Protein AF-A0A8I0LA41-F1 (afdb_monomer)

Radius of gyration: 13.64 Å; Cα contacts (8 Å, |Δi|>4): 128; chains: 1; bounding box: 30×24×38 Å

Nearest PDB structures (foldseek):
  4mxn-assembly4_D  TM=9.624E-01  e=3.538E-03  Parabacteroides merdae ATCC 43184
  4mxn-assembly2_B  TM=9.622E-01  e=3.776E-03  Parabacteroides merdae ATCC 43184
  4mxn-assembly3_C  TM=9.634E-01  e=5.233E-03  Parabacteroides merdae ATCC 43184
  5olp-assembly2_B  TM=9.382E-01  e=4.903E-03  Bacteroides thetaiotaomicron VPI-5482
  2pyg-assembly1_A  TM=9.147E-01  e=4.510E-02  unclassified

InterPro domains:
  IPR011050 Pectin lyase fold/virulence factor [SSF51126] (1-67)
  IPR012334 Pectin lyase fold [G3DSA:2.160.2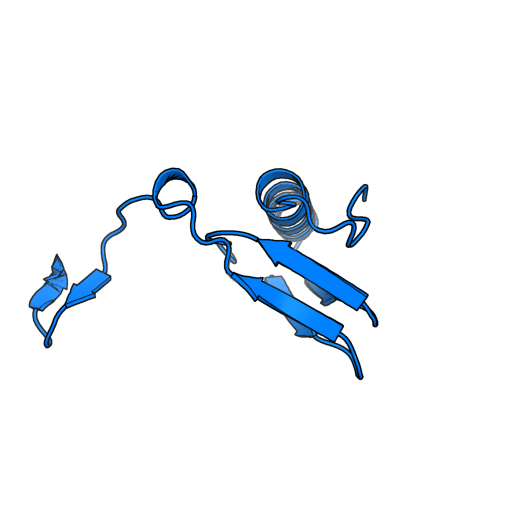0.10] (1-78)

pLDDT: mean 95.49, std 4.51, range [69.5, 98.25]

Secondary structure (DSSP, 8-state):
-----SSSB-HHHHHHHHHHHHHTT-EEEEE-SEEEEES-----TTEEEEE-TTEEEEE-S-GGGS---S-EETTEE-

Mean predicted aligned error: 3.13 Å

Structure (mmCIF, N/CA/C/O backbone):
data_AF-A0A8I0LA41-F1
#
_entry.id   AF-A0A8I0LA41-F1
#
loop_
_atom_site.group_PDB
_atom_site.id
_atom_site.type_symbol
_atom_site.label_atom_id
_atom_site.label_alt_id
_atom_site.label_comp_id
_atom_site.label_asym_id
_atom_site.label_entity_id
_atom_site.label_seq_id
_atom_site.pdbx_PDB_ins_code
_atom_site.Cartn_x
_atom_site.Cartn_y
_atom_site.Cartn_z
_atom_site.occupancy
_atom_site.B_iso_or_equiv
_atom_site.auth_seq_id
_atom_site.auth_comp_id
_atom_site.auth_asym_id
_atom_site.auth_atom_id
_atom_site.pdbx_PDB_model_num
ATOM 1 N N . TYR A 1 1 ? -2.471 -3.040 13.003 1.00 81.06 1 TYR A N 1
ATOM 2 C CA . TYR A 1 1 ? -2.472 -3.987 11.870 1.00 81.06 1 TYR A CA 1
ATOM 3 C C . TYR A 1 1 ? -1.089 -4.451 11.375 1.00 81.06 1 TYR A C 1
ATOM 5 O O . TYR A 1 1 ? -1.050 -5.339 10.5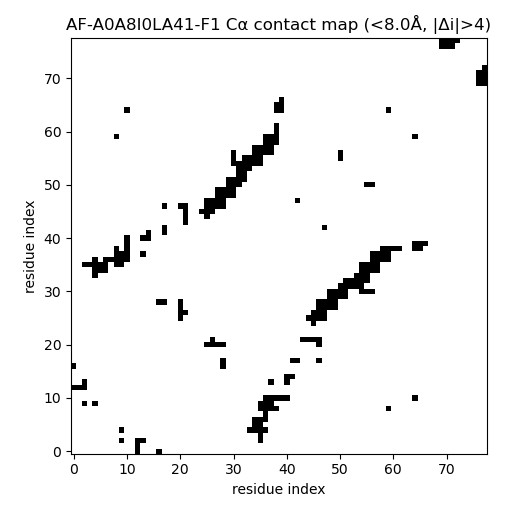30 1.00 81.06 1 TYR A O 1
ATOM 13 N N . GLY A 1 2 ? 0.038 -3.956 11.917 1.00 84.94 2 GLY A N 1
ATOM 14 C CA . GLY A 1 2 ? 1.375 -4.539 11.672 1.00 84.94 2 GLY A CA 1
ATOM 15 C C . GLY A 1 2 ? 2.271 -3.793 10.677 1.00 84.94 2 GLY A C 1
ATOM 16 O O . GLY A 1 2 ? 3.437 -4.147 10.568 1.00 84.94 2 GLY A O 1
ATOM 17 N N . VAL A 1 3 ? 1.742 -2.758 10.020 1.00 92.81 3 VAL A N 1
ATOM 18 C CA . VAL A 1 3 ? 2.471 -1.821 9.149 1.00 92.81 3 VAL A CA 1
ATOM 19 C C . VAL A 1 3 ? 3.287 -0.848 10.013 1.00 92.81 3 VAL A C 1
ATOM 21 O O . VAL A 1 3 ? 2.772 -0.348 11.017 1.00 92.81 3 VAL A O 1
ATOM 24 N N . LYS A 1 4 ? 4.552 -0.614 9.662 1.00 91.81 4 LYS A N 1
ATOM 25 C CA . LYS A 1 4 ? 5.564 0.083 10.467 1.00 91.81 4 LYS A CA 1
ATOM 26 C C . LYS A 1 4 ? 6.271 1.219 9.731 1.00 91.81 4 LYS A C 1
ATOM 28 O O . LYS A 1 4 ? 6.805 2.084 10.415 1.00 91.81 4 LYS A O 1
ATOM 33 N N . GLY A 1 5 ? 6.310 1.221 8.399 1.00 92.56 5 GLY A N 1
ATOM 34 C CA . GLY A 1 5 ? 7.059 2.215 7.629 1.00 92.56 5 GLY A CA 1
ATOM 35 C C . GLY A 1 5 ? 8.567 2.163 7.895 1.00 92.56 5 GLY A C 1
ATOM 36 O O . GLY A 1 5 ? 9.192 3.162 8.239 1.00 92.56 5 GLY A O 1
ATOM 37 N N . ASN A 1 6 ? 9.156 0.968 7.822 1.00 91.94 6 ASN A N 1
ATOM 38 C CA . ASN A 1 6 ? 10.553 0.704 8.193 1.00 91.94 6 ASN A CA 1
ATOM 39 C C . ASN A 1 6 ? 11.493 0.530 6.984 1.00 91.94 6 ASN A C 1
ATOM 41 O O . ASN A 1 6 ? 12.588 -0.011 7.137 1.00 91.94 6 ASN A O 1
ATOM 45 N N . GLY A 1 7 ? 11.056 0.939 5.790 1.00 92.56 7 GLY A N 1
ATOM 46 C CA . GLY A 1 7 ? 11.814 0.796 4.543 1.00 92.56 7 GLY A CA 1
ATOM 47 C C . GLY A 1 7 ? 11.783 -0.603 3.917 1.00 92.56 7 GLY A C 1
ATOM 48 O O . GLY A 1 7 ? 12.378 -0.794 2.861 1.00 92.56 7 GLY A O 1
ATOM 49 N N . TYR A 1 8 ? 11.084 -1.568 4.521 1.00 95.44 8 TYR A N 1
ATOM 50 C CA . TYR A 1 8 ? 10.814 -2.874 3.914 1.00 95.44 8 TYR A CA 1
ATOM 51 C C . TYR A 1 8 ? 9.427 -2.889 3.279 1.00 95.44 8 TYR A C 1
ATOM 53 O O . TYR A 1 8 ? 8.551 -2.130 3.685 1.00 95.44 8 TYR A O 1
ATOM 61 N N . SER A 1 9 ? 9.233 -3.770 2.297 1.00 97.00 9 SER A N 1
ATOM 62 C CA . SER A 1 9 ? 7.931 -3.964 1.661 1.00 97.00 9 SER A CA 1
ATOM 63 C C . SER A 1 9 ? 6.872 -4.383 2.683 1.00 97.00 9 SER A C 1
ATOM 65 O O . SER A 1 9 ? 7.053 -5.333 3.448 1.00 97.00 9 SER A O 1
ATOM 67 N N . GLU A 1 10 ? 5.747 -3.675 2.674 1.00 97.50 10 GLU A N 1
ATOM 68 C CA . GLU A 1 10 ? 4.590 -3.925 3.531 1.00 97.50 10 GLU A CA 1
ATOM 69 C C . GLU A 1 10 ? 3.359 -4.355 2.722 1.00 97.50 10 GLU A C 1
ATOM 71 O O . GLU A 1 10 ? 2.259 -4.438 3.273 1.00 97.50 10 GLU A O 1
ATOM 76 N N . THR A 1 11 ? 3.547 -4.686 1.438 1.00 98.06 11 THR A N 1
ATOM 77 C CA . THR A 1 11 ? 2.505 -5.036 0.456 1.00 98.06 11 THR A CA 1
ATOM 78 C C . THR A 1 11 ? 1.533 -6.083 0.989 1.00 98.06 11 THR A C 1
ATOM 80 O O . THR A 1 11 ? 0.325 -5.856 1.032 1.00 98.06 11 THR A O 1
ATOM 83 N N . ALA A 1 12 ? 2.049 -7.215 1.480 1.00 97.56 12 ALA A N 1
ATOM 84 C CA . ALA A 1 12 ? 1.219 -8.306 1.993 1.00 97.56 12 ALA A CA 1
ATOM 85 C C . ALA A 1 12 ? 0.395 -7.885 3.222 1.00 97.56 12 ALA A C 1
ATOM 87 O O . ALA A 1 12 ? -0.777 -8.245 3.360 1.00 97.56 12 ALA A O 1
ATOM 88 N N . THR A 1 13 ? 0.994 -7.093 4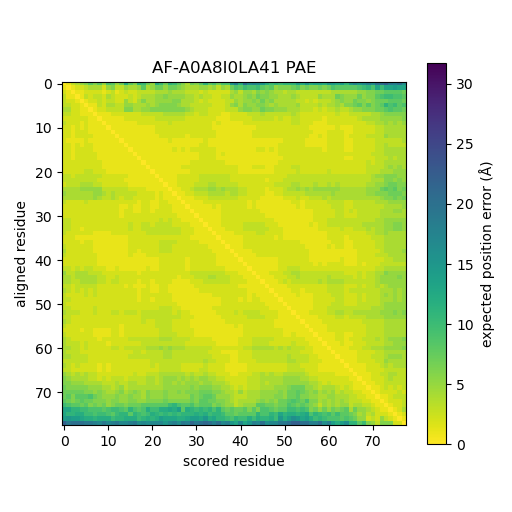.113 1.00 97.88 13 THR A N 1
ATOM 89 C CA . THR A 1 13 ? 0.323 -6.607 5.321 1.00 97.88 13 THR A CA 1
ATOM 90 C C . THR A 1 13 ? -0.764 -5.595 4.967 1.00 97.88 13 THR A C 1
ATOM 92 O O . THR A 1 13 ? -1.870 -5.696 5.495 1.00 97.88 13 THR A O 1
ATOM 95 N N . LEU A 1 14 ? -0.484 -4.662 4.054 1.00 97.81 14 LEU A N 1
ATOM 96 C CA . LEU A 1 14 ? -1.446 -3.676 3.560 1.00 97.81 14 LEU A CA 1
ATOM 97 C C . LEU A 1 14 ? -2.609 -4.344 2.819 1.00 97.81 14 LEU A C 1
ATOM 99 O O . LEU A 1 14 ? -3.766 -4.045 3.112 1.00 97.81 14 LEU A O 1
ATOM 103 N N . GLN A 1 15 ? -2.333 -5.315 1.945 1.00 98.25 15 GLN A N 1
ATOM 104 C CA . GLN A 1 15 ? -3.384 -6.058 1.251 1.00 98.25 15 GLN A CA 1
ATOM 105 C C . GLN A 1 15 ? -4.274 -6.837 2.227 1.00 98.25 15 GLN A C 1
ATOM 107 O O . GLN A 1 15 ? -5.493 -6.866 2.063 1.00 98.25 15 GLN A O 1
ATOM 112 N N . ARG A 1 16 ? -3.699 -7.423 3.286 1.00 98.00 16 ARG A N 1
ATOM 113 C CA . ARG A 1 16 ? -4.483 -8.092 4.334 1.00 98.00 16 ARG A CA 1
ATOM 114 C C . ARG A 1 16 ? -5.451 -7.130 5.028 1.00 98.00 16 ARG A C 1
ATOM 116 O O . ARG A 1 16 ? -6.588 -7.514 5.275 1.00 98.00 16 ARG A O 1
ATOM 123 N N . ILE A 1 17 ? -5.026 -5.895 5.297 1.00 97.56 17 ILE A N 1
ATOM 124 C CA . ILE A 1 17 ? -5.876 -4.859 5.907 1.00 97.56 17 ILE A CA 1
ATOM 125 C C . ILE A 1 17 ? -7.021 -4.467 4.969 1.00 97.56 17 ILE A C 1
ATOM 127 O O . ILE A 1 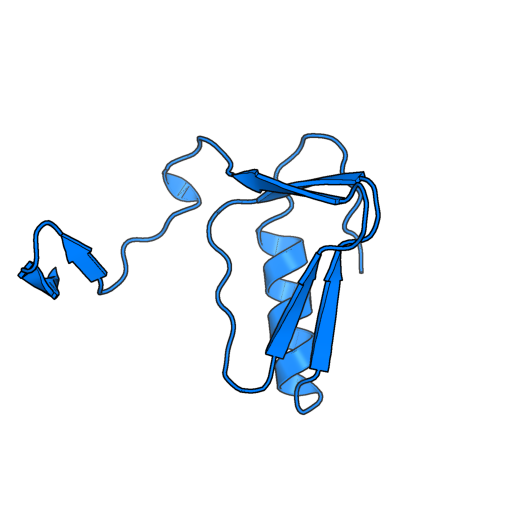17 ? -8.160 -4.353 5.412 1.00 97.56 17 ILE A O 1
ATOM 131 N N . ILE A 1 18 ? -6.737 -4.294 3.675 1.00 98.12 18 ILE A N 1
ATOM 132 C CA . ILE A 1 18 ? -7.760 -3.992 2.662 1.00 98.12 18 ILE A CA 1
ATOM 133 C C . ILE A 1 18 ? -8.803 -5.118 2.597 1.00 98.12 18 ILE A C 1
ATOM 135 O O . ILE A 1 18 ? -10.009 -4.861 2.599 1.00 98.12 18 ILE A O 1
ATOM 139 N N . ASN A 1 19 ? -8.344 -6.371 2.598 1.00 97.25 19 ASN A N 1
ATOM 140 C CA . ASN A 1 19 ? -9.217 -7.543 2.579 1.00 97.25 19 ASN A CA 1
ATOM 141 C C . ASN A 1 19 ? -10.058 -7.657 3.864 1.00 97.25 19 ASN A C 1
ATOM 143 O O . ASN A 1 19 ? -11.218 -8.058 3.820 1.00 97.25 19 ASN A O 1
ATOM 147 N N . GLU A 1 20 ? -9.498 -7.291 5.015 1.00 97.06 20 GLU A N 1
ATOM 148 C CA . GLU A 1 20 ? -10.235 -7.249 6.278 1.00 97.06 20 GLU A CA 1
ATOM 149 C C . GLU A 1 20 ? -11.310 -6.151 6.262 1.00 97.06 20 GLU A C 1
ATOM 151 O O . GLU A 1 20 ? -12.446 -6.398 6.662 1.00 97.06 20 GLU A O 1
ATOM 156 N N . ALA A 1 21 ? -10.997 -4.968 5.723 1.00 96.88 21 ALA A N 1
ATOM 157 C CA . ALA A 1 21 ? -11.964 -3.882 5.590 1.00 96.88 21 ALA A CA 1
ATOM 158 C C . ALA A 1 21 ? -13.162 -4.283 4.719 1.00 96.88 21 ALA A C 1
ATOM 160 O O . ALA A 1 21 ? -14.301 -4.061 5.121 1.00 96.88 21 ALA A O 1
ATOM 161 N N . 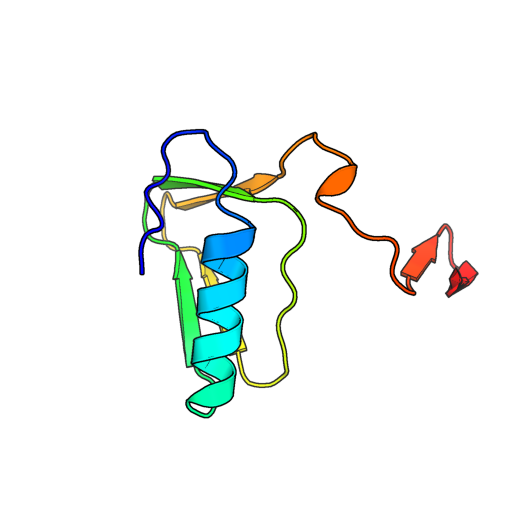VAL A 1 22 ? -12.940 -4.934 3.569 1.00 96.81 22 VAL A N 1
ATOM 162 C CA . VAL A 1 22 ? -14.066 -5.384 2.731 1.00 96.81 22 VAL A CA 1
ATOM 163 C C . VAL A 1 22 ? -14.894 -6.473 3.412 1.00 96.81 22 VAL A C 1
ATOM 165 O O . VAL A 1 22 ? -16.120 -6.440 3.333 1.00 96.81 22 VAL A O 1
ATOM 168 N N . HIS A 1 23 ? -14.250 -7.401 4.129 1.00 96.56 23 HIS A N 1
ATOM 169 C CA . HIS A 1 23 ? -14.955 -8.447 4.872 1.00 96.56 23 HIS A CA 1
ATOM 170 C C . HIS A 1 23 ? -15.847 -7.860 5.977 1.00 96.56 23 HIS A C 1
ATOM 172 O O . HIS A 1 23 ? -16.923 -8.386 6.248 1.00 96.56 23 HIS A O 1
ATOM 178 N N . ASN A 1 24 ? -15.445 -6.720 6.540 1.00 96.56 24 ASN A N 1
ATOM 179 C CA . ASN A 1 24 ? -16.187 -5.994 7.567 1.00 96.56 24 ASN A CA 1
ATOM 180 C C . ASN A 1 24 ? -17.230 -5.001 7.007 1.00 96.56 24 ASN A C 1
ATOM 182 O O . ASN A 1 24 ? -17.761 -4.188 7.761 1.00 96.56 24 ASN A O 1
ATOM 186 N N . GLY A 1 25 ? -17.554 -5.065 5.709 1.00 95.81 25 GLY A N 1
ATOM 187 C CA . GLY A 1 25 ? -18.579 -4.220 5.080 1.00 95.81 25 GLY A CA 1
ATOM 188 C C . GLY A 1 25 ? -18.050 -2.945 4.418 1.00 95.81 25 GLY A C 1
ATOM 189 O O . GLY A 1 25 ? -18.843 -2.090 4.025 1.00 95.81 25 GLY A O 1
ATOM 190 N N . GLY A 1 26 ? -16.732 -2.826 4.261 1.00 96.50 26 GLY A N 1
ATOM 191 C CA . GLY A 1 26 ? -16.065 -1.676 3.660 1.00 96.50 26 GLY A CA 1
ATOM 192 C C . GLY A 1 26 ? -15.462 -0.726 4.694 1.00 96.50 26 GLY A C 1
ATOM 193 O O . GLY A 1 26 ? -15.388 -1.019 5.886 1.00 96.50 26 GLY A O 1
ATOM 194 N N . GLY A 1 27 ? -14.998 0.428 4.225 1.00 97.12 27 GLY A N 1
ATOM 195 C CA . GLY A 1 27 ? -14.422 1.471 5.069 1.00 97.12 27 GLY A CA 1
ATOM 196 C C . GLY A 1 27 ? -13.234 2.167 4.424 1.00 97.12 27 GLY A C 1
ATOM 197 O O . GLY A 1 27 ? -12.957 2.002 3.242 1.00 97.12 27 GLY A O 1
ATOM 198 N N . THR A 1 28 ? -12.509 2.953 5.212 1.00 97.69 28 THR A N 1
ATOM 199 C CA . THR A 1 28 ? -11.370 3.731 4.719 1.00 97.69 28 THR A CA 1
ATOM 200 C C . THR A 1 28 ? -10.076 3.242 5.354 1.00 97.69 28 THR A C 1
ATOM 202 O O . THR A 1 28 ?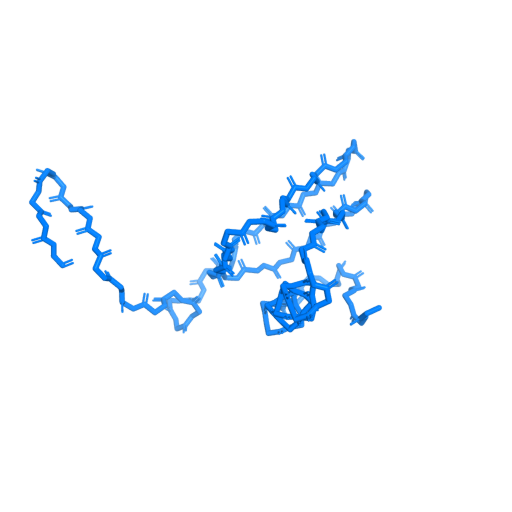 -9.913 3.296 6.573 1.00 97.69 28 THR A O 1
ATOM 205 N N . ILE A 1 29 ? -9.129 2.809 4.526 1.00 97.50 29 ILE A N 1
ATOM 206 C CA . ILE A 1 29 ? -7.755 2.533 4.936 1.00 97.50 29 ILE A CA 1
ATOM 207 C C . ILE A 1 29 ? -7.026 3.862 5.080 1.0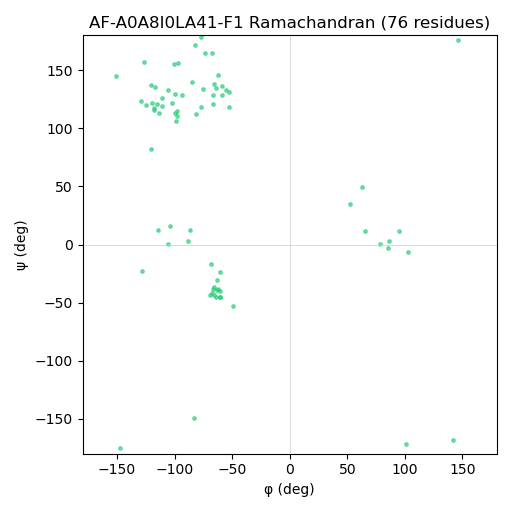0 97.50 29 ILE A C 1
ATOM 209 O O . ILE A 1 29 ? -6.889 4.614 4.117 1.00 97.50 29 ILE A O 1
ATOM 213 N N . VAL A 1 30 ? -6.558 4.156 6.289 1.00 97.50 30 VAL A N 1
ATOM 214 C CA . VAL A 1 30 ? -5.850 5.399 6.599 1.00 97.50 30 VAL A CA 1
ATOM 215 C C . VAL A 1 30 ? -4.353 5.126 6.680 1.00 97.50 30 VAL A C 1
ATOM 217 O O . VAL A 1 30 ? -3.917 4.319 7.500 1.00 97.50 30 VAL A O 1
ATOM 220 N N . ILE A 1 31 ? -3.574 5.820 5.851 1.00 97.31 31 ILE A N 1
ATOM 221 C CA . ILE A 1 31 ? -2.111 5.846 5.914 1.00 97.31 31 ILE A CA 1
ATOM 222 C C . ILE A 1 31 ? -1.704 7.132 6.650 1.00 97.31 31 ILE A C 1
ATOM 224 O O . ILE A 1 31 ? -1.860 8.219 6.080 1.00 97.31 31 ILE A O 1
ATOM 228 N N . PRO A 1 32 ? -1.243 7.042 7.912 1.00 97.06 32 PRO A N 1
ATOM 229 C CA . PRO A 1 32 ? -0.844 8.206 8.696 1.00 97.06 32 PRO A CA 1
ATOM 230 C C . PRO A 1 32 ? 0.538 8.716 8.261 1.00 97.06 32 PRO A C 1
ATOM 232 O O . PRO A 1 32 ? 1.169 8.151 7.371 1.00 97.06 32 PRO A O 1
ATOM 235 N N . ALA A 1 33 ? 1.019 9.796 8.879 1.00 97.38 33 ALA A N 1
ATOM 236 C CA . ALA A 1 33 ? 2.348 10.342 8.598 1.00 97.38 33 ALA A CA 1
ATOM 237 C C . ALA A 1 33 ? 3.456 9.275 8.723 1.00 97.38 33 ALA A C 1
ATOM 239 O O . ALA A 1 33 ? 3.528 8.566 9.726 1.00 97.38 33 ALA A O 1
ATOM 240 N N . GLY A 1 34 ? 4.333 9.197 7.719 1.00 97.19 34 GLY A N 1
ATOM 241 C CA . GLY A 1 34 ? 5.357 8.157 7.607 1.00 97.19 34 GLY A CA 1
ATOM 242 C C . GLY A 1 34 ? 5.636 7.769 6.155 1.00 97.19 34 GLY A C 1
ATOM 243 O O . GLY A 1 34 ? 4.985 8.264 5.236 1.00 97.19 34 GLY A O 1
ATOM 244 N N . GLU A 1 35 ? 6.608 6.882 5.949 1.00 97.88 35 GLU A N 1
ATOM 245 C CA . GLU A 1 35 ? 6.969 6.355 4.631 1.00 97.88 35 GLU A CA 1
ATOM 246 C C . GLU A 1 35 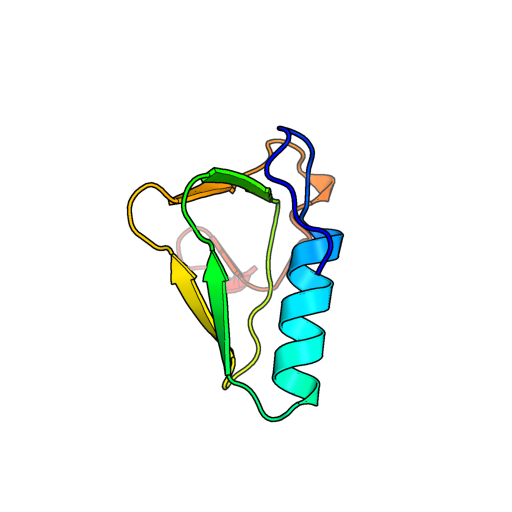? 6.742 4.844 4.599 1.00 97.88 35 GLU A C 1
ATOM 248 O O . GLU A 1 35 ? 7.361 4.100 5.355 1.00 97.88 35 GLU A O 1
ATOM 253 N N . TYR A 1 36 ? 5.844 4.397 3.727 1.00 98.06 36 TYR A N 1
ATOM 254 C CA . TYR A 1 36 ? 5.383 3.014 3.642 1.00 98.06 36 TYR A CA 1
ATOM 255 C C . TYR A 1 36 ? 5.714 2.472 2.266 1.00 98.06 36 TYR A C 1
ATOM 257 O O . TYR A 1 36 ? 5.279 3.037 1.265 1.00 98.06 36 TYR A O 1
ATOM 265 N N . LEU A 1 37 ? 6.486 1.394 2.209 1.00 98.06 37 LEU A N 1
ATOM 266 C CA . LEU A 1 37 ? 6.913 0.802 0.951 1.00 98.06 37 LEU A CA 1
ATOM 267 C C . LEU A 1 37 ? 5.938 -0.317 0.556 1.00 98.06 37 LEU A C 1
ATOM 269 O O . LEU A 1 37 ? 5.630 -1.184 1.372 1.00 98.06 37 LEU A O 1
ATOM 273 N N . SER A 1 38 ? 5.429 -0.293 -0.674 1.00 98.19 38 SER A N 1
ATOM 274 C CA . SER A 1 38 ? 4.437 -1.252 -1.170 1.00 98.19 38 SER A CA 1
ATOM 275 C C . SER A 1 38 ? 4.560 -1.466 -2.677 1.00 98.19 38 SER A C 1
ATOM 277 O O . SER A 1 38 ? 4.807 -0.526 -3.426 1.00 98.19 38 SER A O 1
ATOM 279 N N . GLY A 1 39 ? 4.314 -2.688 -3.126 1.00 98.19 39 GLY A N 1
ATOM 280 C CA . GLY A 1 39 ? 3.976 -3.036 -4.499 1.00 98.19 39 GLY A CA 1
ATOM 281 C C . GLY A 1 39 ? 2.486 -2.829 -4.776 1.00 98.19 39 GLY A C 1
ATOM 282 O O . GLY A 1 39 ? 1.849 -1.958 -4.172 1.00 98.19 39 GLY A O 1
ATOM 283 N N . ALA A 1 40 ? 1.914 -3.630 -5.677 1.00 97.94 40 ALA A N 1
ATOM 284 C CA . ALA A 1 40 ? 0.517 -3.496 -6.081 1.00 97.94 40 ALA A CA 1
ATOM 285 C C . ALA A 1 40 ? -0.465 -3.760 -4.922 1.00 97.94 40 ALA A C 1
ATOM 287 O O . ALA A 1 40 ? -0.356 -4.753 -4.202 1.00 97.94 40 ALA A O 1
ATOM 288 N N . LEU A 1 41 ? -1.465 -2.884 -4.788 1.00 97.94 41 LEU A N 1
ATOM 289 C CA . LEU A 1 41 ? -2.579 -3.017 -3.849 1.00 97.94 41 LEU A CA 1
ATOM 290 C C . LEU A 1 41 ? -3.902 -3.033 -4.618 1.00 97.94 41 LEU A C 1
ATOM 292 O O . LEU A 1 41 ? -4.116 -2.231 -5.526 1.00 97.94 41 LEU A O 1
ATOM 296 N N . PHE A 1 42 ? -4.805 -3.922 -4.220 1.00 97.31 42 PHE A N 1
ATOM 297 C CA . PHE A 1 42 ? -6.085 -4.156 -4.877 1.00 97.31 42 PHE A CA 1
ATOM 298 C C . PHE A 1 42 ? -7.227 -3.744 -3.961 1.00 97.31 42 PHE A C 1
ATOM 300 O O . PHE A 1 42 ? -7.455 -4.376 -2.929 1.00 97.31 42 PHE A O 1
ATOM 307 N N . PHE A 1 43 ? -7.953 -2.701 -4.359 1.00 97.06 43 PHE A N 1
ATOM 308 C CA . PHE A 1 43 ? -9.070 -2.148 -3.601 1.00 97.06 43 PHE A CA 1
ATOM 309 C C . PHE A 1 43 ? -10.401 -2.658 -4.165 1.00 97.06 43 PHE A C 1
ATOM 311 O O . PHE A 1 43 ? -10.755 -2.322 -5.298 1.00 97.06 43 PHE A O 1
ATOM 318 N N . PRO A 1 44 ? -11.154 -3.472 -3.408 1.00 95.38 44 PRO A N 1
ATOM 319 C CA . PRO A 1 44 ? -12.509 -3.834 -3.786 1.00 95.38 44 PRO A CA 1
ATOM 320 C C . PRO A 1 44 ? -13.461 -2.651 -3.574 1.00 95.38 44 PRO A C 1
ATOM 322 O O . PRO A 1 44 ? -13.163 -1.683 -2.872 1.00 95.38 44 PRO A O 1
ATOM 325 N N . ARG A 1 45 ? -14.655 -2.741 -4.165 1.00 96.50 45 ARG A N 1
ATOM 326 C CA . ARG A 1 45 ? -15.685 -1.709 -4.007 1.00 96.50 45 ARG A CA 1
ATOM 327 C C . ARG A 1 45 ? -16.056 -1.530 -2.532 1.00 96.50 45 ARG A C 1
ATOM 329 O O . ARG A 1 45 ? -16.276 -2.510 -1.829 1.00 96.50 45 ARG A O 1
ATOM 336 N N . GLY A 1 46 ? -16.190 -0.274 -2.108 1.00 96.19 46 GLY A N 1
ATOM 337 C CA . GLY A 1 46 ? -16.542 0.076 -0.730 1.00 96.19 46 GLY A CA 1
ATOM 338 C C . GLY A 1 46 ? -15.343 0.172 0.213 1.00 96.19 46 GLY A C 1
ATOM 339 O O . GLY A 1 46 ? -15.547 0.421 1.397 1.00 96.19 46 GLY A O 1
ATOM 340 N N . VAL A 1 47 ? -14.115 -0.004 -0.291 1.00 98.25 47 VAL A N 1
ATOM 341 C CA . VAL A 1 47 ? -12.891 0.295 0.454 1.00 98.25 47 VAL A CA 1
ATOM 342 C C . VAL A 1 47 ? -12.187 1.497 -0.164 1.00 98.25 47 VAL A C 1
ATOM 344 O O . VAL A 1 47 ? -11.760 1.451 -1.315 1.00 98.25 47 VAL A O 1
ATOM 347 N N . ASP A 1 48 ? -12.035 2.551 0.628 1.00 97.81 48 ASP A N 1
ATOM 348 C CA . ASP A 1 48 ? -11.357 3.784 0.244 1.00 97.81 48 ASP A CA 1
ATOM 349 C C . ASP A 1 48 ? -9.930 3.828 0.798 1.00 97.81 48 ASP A C 1
ATOM 351 O O . ASP A 1 48 ? -9.627 3.239 1.837 1.00 97.81 48 ASP A O 1
ATOM 355 N N . LEU A 1 49 ? -9.055 4.587 0.140 1.00 97.69 49 LEU A N 1
ATOM 356 C CA . LEU A 1 49 ? -7.710 4.895 0.622 1.00 97.69 49 LEU A CA 1
ATOM 357 C C . LEU A 1 49 ? -7.618 6.376 0.994 1.00 97.69 49 LEU A C 1
ATOM 359 O O . LEU A 1 49 ? -7.873 7.248 0.165 1.00 97.69 49 LEU A O 1
ATOM 363 N N . ARG A 1 50 ? -7.188 6.667 2.224 1.00 98.19 50 ARG A N 1
ATOM 364 C CA . ARG A 1 50 ? -6.887 8.022 2.695 1.00 98.19 50 ARG A CA 1
ATOM 365 C C . ARG A 1 50 ? -5.420 8.134 3.078 1.00 98.19 50 ARG A C 1
ATOM 367 O O . ARG A 1 50 ? -4.976 7.515 4.041 1.00 98.19 50 ARG A O 1
ATOM 374 N N . ILE A 1 51 ? -4.692 8.975 2.353 1.00 97.56 51 ILE A N 1
ATOM 375 C CA . ILE A 1 51 ? -3.295 9.313 2.634 1.00 97.56 51 ILE A CA 1
ATOM 376 C C . ILE A 1 51 ? -3.281 10.639 3.394 1.00 97.56 51 ILE A C 1
ATOM 378 O O . ILE A 1 51 ? -3.733 11.661 2.877 1.00 97.56 51 ILE A O 1
ATOM 382 N N . GLU A 1 52 ? -2.831 10.617 4.646 1.00 98.25 52 GLU A N 1
ATOM 383 C CA . GLU A 1 52 ? -2.845 11.801 5.505 1.00 98.25 52 GLU A CA 1
ATOM 384 C C . GLU A 1 52 ? -1.651 12.729 5.250 1.00 98.25 52 GLU A C 1
ATOM 386 O O . GLU A 1 52 ? -0.711 12.426 4.513 1.00 98.25 52 GLU A O 1
ATOM 391 N N . LYS A 1 53 ? -1.680 13.912 5.872 1.00 98.19 53 LYS A N 1
ATOM 392 C CA . LYS A 1 53 ? -0.582 14.875 5.775 1.00 98.19 53 LYS A CA 1
ATOM 393 C C . LYS A 1 53 ? 0.736 14.218 6.206 1.00 98.19 53 LYS A C 1
ATOM 395 O O . LYS A 1 53 ? 0.807 13.613 7.271 1.00 98.19 53 LYS A O 1
ATOM 400 N N . ASN A 1 54 ? 1.785 14.414 5.405 1.00 98.00 54 ASN A N 1
ATOM 401 C CA . ASN A 1 54 ? 3.125 13.841 5.596 1.00 98.00 54 ASN A CA 1
ATOM 402 C C . ASN A 1 54 ? 3.200 12.307 5.473 1.00 98.00 54 ASN A C 1
ATOM 404 O O . ASN A 1 54 ? 4.227 11.723 5.818 1.00 98.00 54 ASN A O 1
ATOM 408 N N . ALA A 1 55 ? 2.145 11.651 4.991 1.00 97.94 55 ALA A N 1
ATOM 409 C CA . ALA A 1 55 ? 2.185 10.245 4.626 1.00 97.94 55 ALA A CA 1
ATOM 410 C C . ALA A 1 55 ? 2.718 10.082 3.198 1.00 97.94 55 ALA A C 1
ATOM 412 O O . ALA A 1 55 ? 2.362 10.846 2.296 1.00 97.94 55 ALA A O 1
ATOM 413 N N . LYS A 1 56 ? 3.547 9.063 2.980 1.00 97.81 56 LYS A N 1
ATOM 414 C CA . LYS A 1 56 ? 3.993 8.630 1.656 1.00 97.81 56 LYS A CA 1
ATOM 415 C C . LYS A 1 56 ? 3.765 7.133 1.519 1.00 97.81 56 LYS A C 1
ATOM 417 O O . LYS A 1 56 ? 4.297 6.353 2.302 1.00 97.81 56 LYS A O 1
ATOM 422 N N . LEU A 1 57 ? 3.012 6.747 0.495 1.00 97.50 57 LEU A N 1
ATOM 423 C CA . LEU A 1 57 ? 2.959 5.374 0.011 1.00 97.50 57 LEU A CA 1
ATOM 424 C C . LEU A 1 57 ? 3.897 5.285 -1.195 1.00 97.50 57 LEU A C 1
ATOM 426 O O . LEU A 1 57 ? 3.659 5.920 -2.220 1.00 97.50 57 LEU A O 1
ATOM 430 N N . ILE A 1 58 ? 5.007 4.580 -1.024 1.00 98.00 58 ILE A N 1
ATOM 431 C CA . ILE A 1 58 ? 6.128 4.527 -1.957 1.00 98.00 58 ILE A CA 1
ATOM 432 C C . ILE A 1 58 ? 6.091 3.180 -2.672 1.0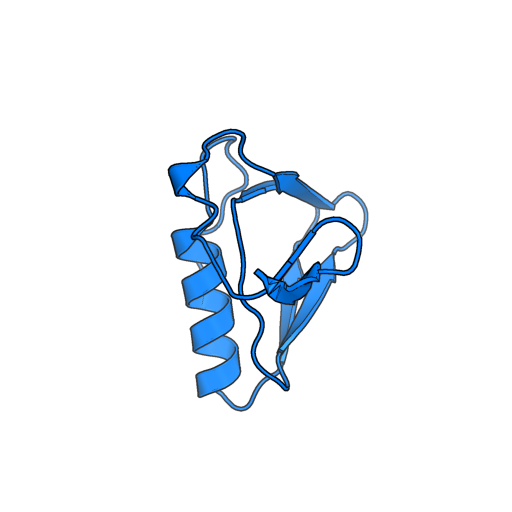0 98.00 58 ILE A C 1
ATOM 434 O O . ILE A 1 58 ? 5.954 2.141 -2.031 1.00 98.00 58 ILE A O 1
ATOM 438 N N . SER A 1 59 ? 6.233 3.204 -3.995 1.00 97.38 59 SER A N 1
ATOM 439 C CA . SER A 1 59 ? 6.329 1.989 -4.806 1.00 97.38 59 SER A CA 1
ATOM 440 C C . SER A 1 59 ? 7.613 1.220 -4.496 1.00 97.38 59 SER A C 1
ATOM 442 O O . SER A 1 59 ? 8.689 1.820 -4.435 1.00 97.38 59 SER A O 1
ATOM 444 N N . THR A 1 60 ? 7.532 -0.106 -4.394 1.00 97.12 60 THR A N 1
ATOM 445 C CA . THR A 1 60 ? 8.713 -0.968 -4.537 1.00 97.12 60 THR A CA 1
ATOM 446 C C . THR A 1 60 ? 9.250 -0.933 -5.967 1.00 97.12 60 THR A C 1
ATOM 448 O O . THR A 1 60 ? 8.592 -0.455 -6.895 1.00 97.12 60 THR A O 1
ATOM 451 N N . VAL A 1 61 ? 10.480 -1.426 -6.130 1.00 96.62 61 VAL A N 1
ATOM 452 C CA . VAL A 1 61 ? 11.142 -1.619 -7.432 1.00 96.62 61 VAL A CA 1
ATOM 453 C C . VAL A 1 61 ? 11.206 -3.093 -7.841 1.00 96.62 61 VAL A C 1
ATOM 455 O O . VAL A 1 61 ? 11.770 -3.398 -8.886 1.00 96.62 61 VAL A O 1
ATOM 458 N N . ASP A 1 62 ? 10.669 -4.001 -7.018 1.00 96.88 62 ASP A N 1
ATOM 459 C CA . ASP A 1 62 ? 10.638 -5.437 -7.298 1.00 96.88 62 ASP A CA 1
ATOM 460 C C . ASP A 1 62 ? 9.461 -5.758 -8.234 1.00 96.88 62 ASP A C 1
ATOM 462 O O . ASP A 1 62 ? 8.307 -5.659 -7.808 1.00 96.88 62 ASP A O 1
ATOM 466 N N . PRO A 1 63 ? 9.711 -6.173 -9.491 1.00 96.19 63 PRO A N 1
ATOM 467 C CA . PRO A 1 63 ? 8.645 -6.511 -10.429 1.00 96.19 63 PRO A CA 1
ATOM 468 C C . PRO A 1 63 ? 7.750 -7.658 -9.946 1.00 96.19 63 PRO A C 1
ATOM 470 O O . PRO A 1 63 ? 6.598 -7.740 -10.364 1.00 96.19 63 PRO A O 1
ATOM 473 N N . ASN A 1 64 ? 8.240 -8.532 -9.057 1.00 96.81 64 ASN A N 1
ATOM 474 C CA . ASN A 1 64 ? 7.457 -9.655 -8.536 1.00 96.81 64 ASN A CA 1
ATOM 475 C C . ASN A 1 64 ? 6.294 -9.206 -7.638 1.00 96.81 64 ASN A C 1
ATOM 477 O O . ASN A 1 64 ? 5.364 -9.978 -7.411 1.00 96.81 64 ASN A O 1
ATOM 481 N N . GLU A 1 65 ? 6.310 -7.963 -7.151 1.00 97.56 65 GLU A N 1
ATOM 482 C CA . GLU A 1 65 ? 5.202 -7.389 -6.384 1.00 97.56 65 GLU A CA 1
ATOM 483 C C . GLU A 1 65 ? 4.131 -6.714 -7.258 1.00 97.56 65 GLU A C 1
ATOM 485 O O . GLU A 1 65 ? 3.156 -6.162 -6.740 1.00 97.56 65 GLU A O 1
ATOM 490 N N . PHE A 1 66 ? 4.291 -6.774 -8.583 1.00 97.06 66 PHE A N 1
ATOM 491 C CA . PHE A 1 66 ? 3.354 -6.247 -9.571 1.00 97.06 66 PHE A CA 1
ATOM 492 C C . PHE A 1 66 ? 2.877 -7.393 -10.467 1.00 97.06 66 PHE A C 1
ATOM 494 O O . PHE A 1 66 ? 3.421 -7.606 -11.554 1.00 97.06 66 PHE A O 1
ATOM 501 N N . PRO A 1 67 ? 1.876 -8.174 -10.021 1.00 95.06 67 PRO A N 1
ATOM 502 C CA . PRO A 1 67 ? 1.365 -9.277 -10.818 1.00 95.06 67 PRO A CA 1
ATOM 503 C C . PRO A 1 67 ? 0.766 -8.754 -12.127 1.00 95.06 67 PRO A C 1
ATOM 505 O O . PRO A 1 67 ? 0.156 -7.683 -12.173 1.00 95.06 67 PRO A O 1
ATOM 508 N N . VAL A 1 68 ? 0.912 -9.542 -13.191 1.00 93.81 68 VAL A N 1
ATOM 509 C CA . VAL A 1 68 ? 0.286 -9.244 -14.481 1.00 93.81 68 VAL A CA 1
ATOM 510 C C . VAL A 1 68 ? -1.228 -9.356 -14.323 1.00 93.81 68 VAL A C 1
ATOM 512 O O . VAL A 1 68 ? -1.748 -10.408 -13.951 1.00 93.81 68 VAL A O 1
ATOM 515 N N . ILE A 1 69 ? -1.926 -8.264 -14.610 1.00 93.44 69 ILE A N 1
ATOM 516 C CA . ILE A 1 69 ? -3.386 -8.175 -14.588 1.00 93.44 69 ILE A CA 1
ATOM 517 C C . ILE A 1 69 ? -3.880 -7.626 -15.925 1.00 93.44 69 ILE A C 1
ATOM 519 O O . ILE A 1 69 ? -3.123 -6.899 -16.576 1.00 93.44 69 ILE A O 1
ATOM 523 N N . PRO A 1 70 ? -5.144 -7.901 -16.301 1.00 93.94 70 PRO A N 1
ATOM 524 C CA . PRO A 1 70 ? -5.769 -7.238 -17.433 1.00 93.94 70 PRO A CA 1
ATOM 525 C C . PRO A 1 70 ? -5.651 -5.721 -17.284 1.00 93.94 70 PRO A C 1
ATOM 527 O O . PRO A 1 70 ? -6.134 -5.136 -16.311 1.00 93.94 70 PRO A O 1
ATOM 530 N N . THR A 1 71 ? -4.967 -5.089 -18.226 1.00 92.50 71 THR A N 1
ATOM 531 C CA . THR A 1 71 ? -4.702 -3.651 -18.206 1.00 92.50 71 THR A CA 1
ATOM 532 C C . THR A 1 71 ? -4.650 -3.113 -19.629 1.00 92.50 71 THR A C 1
ATOM 534 O O . THR A 1 71 ? -4.955 -3.809 -20.595 1.00 92.50 71 THR A O 1
ATOM 537 N N . ARG A 1 72 ? -4.309 -1.837 -19.786 1.00 92.94 72 ARG A N 1
ATOM 538 C CA . ARG A 1 72 ? -4.120 -1.215 -21.095 1.00 92.94 72 ARG A CA 1
ATOM 539 C C . ARG A 1 72 ? -2.682 -0.762 -21.257 1.00 92.94 72 ARG A C 1
ATOM 541 O O . ARG A 1 72 ? -2.123 -0.129 -20.367 1.00 92.94 72 ARG A O 1
ATOM 548 N N . PHE A 1 73 ? -2.118 -1.033 -22.427 1.00 90.56 73 PHE A N 1
ATOM 549 C CA . PHE A 1 73 ? -0.832 -0.499 -22.857 1.00 90.56 73 PHE A CA 1
ATOM 550 C C . PHE A 1 73 ? -1.027 0.203 -24.197 1.00 90.56 73 PHE A C 1
ATOM 552 O O . PHE A 1 73 ? -1.495 -0.418 -25.148 1.00 90.56 73 PHE A O 1
ATOM 559 N N . GLU A 1 74 ? -0.736 1.505 -24.256 1.00 92.75 74 GLU A N 1
ATOM 560 C CA . GLU A 1 74 ? -0.905 2.323 -25.474 1.00 92.75 74 GLU A CA 1
ATOM 561 C C . GLU A 1 74 ? -2.317 2.226 -26.096 1.00 92.75 74 GLU A C 1
ATOM 563 O O . GLU A 1 74 ? -2.497 2.263 -27.308 1.00 92.75 74 GLU A O 1
ATOM 568 N N . GLY A 1 75 ? -3.346 2.089 -25.251 1.00 91.12 75 GLY A N 1
ATOM 569 C CA . GLY A 1 75 ? -4.748 1.989 -25.677 1.00 91.12 75 GLY A CA 1
ATOM 570 C C . GLY A 1 75 ? -5.219 0.580 -26.053 1.00 91.12 75 GLY A C 1
ATOM 571 O O . GLY A 1 75 ? -6.407 0.400 -26.308 1.00 91.12 75 GLY A O 1
ATOM 572 N N . ILE A 1 76 ? -4.333 -0.416 -26.031 1.00 88.38 76 ILE A N 1
ATOM 573 C CA . ILE A 1 76 ? -4.652 -1.814 -26.333 1.00 88.38 76 ILE A CA 1
ATOM 574 C C . ILE A 1 76 ? -4.830 -2.580 -25.020 1.00 88.38 76 ILE A C 1
ATOM 576 O O . ILE A 1 76 ? -3.969 -2.504 -24.142 1.00 88.38 76 ILE A O 1
ATOM 580 N N . GLU A 1 77 ? -5.942 -3.306 -24.885 1.00 82.06 77 GLU A N 1
ATOM 581 C CA . GLU A 1 77 ? -6.160 -4.228 -23.764 1.00 82.06 77 GLU A CA 1
ATOM 582 C C . GLU A 1 77 ? -5.173 -5.402 -23.848 1.00 82.06 77 GLU A C 1
ATOM 584 O O . GLU A 1 77 ? -5.023 -6.018 -24.906 1.00 82.06 77 GLU A O 1
ATOM 589 N N . LYS A 1 78 ? -4.472 -5.669 -22.743 1.00 69.50 78 LYS A N 1
ATOM 590 C CA . LYS A 1 78 ? -3.474 -6.732 -22.585 1.00 69.50 78 LYS A CA 1
ATOM 591 C C . LYS A 1 78 ? -3.714 -7.519 -21.309 1.00 69.50 78 LYS A C 1
ATOM 593 O O . LYS A 1 78 ? -4.180 -6.902 -20.324 1.00 69.50 78 LYS A O 1
#

Solvent-accessible surface area (backbone atoms only — not comparable to full-atom values): 4806 Å² total; per-residue (Å²): 133,84,83,76,49,79,80,52,80,37,32,73,53,52,43,49,51,50,54,50,33,46,74,70,77,23,48,72,50,73,42,58,64,45,49,34,28,23,49,64,77,81,77,58,87,62,44,44,84,43,75,38,80,74,33,42,84,39,74,56,87,60,66,88,45,50,74,92,62,87,45,71,57,97,87,41,83,81

Organism: NCBI:txid611301

Sequence (78 aa):
YGVKGNGYSETATLQRIINEAVHNGGGTIVIPAGEYLSGALFFPRGVDLRIEKNAKLISTVDPNEFPVIPTRFEGIEK

Foldseek 3Di:
DPFDQPPDECAVVVQVVLVVQVVVVADEDEFEAHEHEYADHDHDPRHHYHYDPNGHYHYDPDCVRPDDDFDDDPNDTD